Protein AF-A0A1G1E0M4-F1 (afdb_monomer_lite)

Foldseek 3Di:
DPDPDDDVVCVVQPKDWDDADALFTDIDGDDDQVQDDPVSHGDVVSVVVRVVVGRVRSVCSNVVD

pLDDT: mean 91.55, std 11.85, range [49.62, 98.56]

Structure (mmCIF, N/CA/C/O backbone):
data_AF-A0A1G1E0M4-F1
#
_entry.id   AF-A0A1G1E0M4-F1
#
loop_
_atom_site.group_PDB
_atom_site.id
_atom_site.type_symbol
_atom_site.label_atom_id
_atom_site.label_alt_id
_atom_site.label_comp_id
_atom_site.label_asym_id
_atom_site.label_entity_id
_atom_site.label_seq_id
_atom_site.pdbx_PDB_ins_code
_atom_site.Cartn_x
_atom_site.Cartn_y
_atom_site.Cartn_z
_atom_site.occupancy
_atom_site.B_iso_or_equiv
_atom_site.auth_seq_id
_atom_site.auth_comp_id
_atom_site.auth_asym_id
_atom_site.auth_atom_id
_atom_site.pdbx_PDB_model_num
ATOM 1 N N . MET A 1 1 ? -19.099 8.964 6.288 1.00 49.62 1 MET A N 1
ATOM 2 C CA . MET A 1 1 ? -17.670 8.608 6.258 1.00 49.62 1 MET A CA 1
ATOM 3 C C . MET A 1 1 ? -17.063 9.370 5.106 1.00 49.62 1 MET A C 1
ATOM 5 O O . MET A 1 1 ? -17.472 9.134 3.976 1.00 49.62 1 MET A O 1
ATOM 9 N N . GLU A 1 2 ? -16.198 10.341 5.390 1.00 52.47 2 GLU A N 1
ATOM 10 C CA . GLU A 1 2 ? -15.331 10.899 4.350 1.00 52.47 2 GLU A CA 1
ATOM 11 C C . GLU A 1 2 ? -14.532 9.755 3.722 1.00 52.47 2 GLU A C 1
ATOM 13 O O . GLU A 1 2 ? -14.129 8.818 4.417 1.00 52.47 2 GLU A O 1
ATOM 18 N N . ALA A 1 3 ? -14.369 9.786 2.401 1.00 59.06 3 ALA A N 1
ATOM 19 C CA . ALA A 1 3 ? -13.481 8.850 1.734 1.00 59.06 3 ALA A CA 1
ATOM 20 C C . ALA A 1 3 ? -12.072 9.067 2.298 1.00 59.06 3 ALA A C 1
ATOM 22 O O . ALA A 1 3 ? -11.614 10.206 2.374 1.00 59.06 3 ALA A O 1
ATOM 23 N N . LEU A 1 4 ? -11.401 7.996 2.725 1.00 72.06 4 LEU A N 1
ATOM 24 C CA . LEU A 1 4 ? -10.019 8.103 3.172 1.00 72.06 4 LEU A CA 1
ATOM 25 C C . LEU A 1 4 ? -9.174 8.611 1.998 1.00 72.06 4 LEU A C 1
ATOM 27 O O . LEU A 1 4 ? -8.999 7.899 1.007 1.00 72.06 4 LEU A O 1
ATOM 31 N N . GLU A 1 5 ? -8.654 9.829 2.111 1.00 81.06 5 GLU A N 1
ATOM 32 C CA . GLU A 1 5 ? -7.665 10.325 1.164 1.00 81.06 5 GLU A CA 1
ATOM 33 C C . GLU A 1 5 ? -6.346 9.587 1.392 1.00 81.06 5 GLU A C 1
ATOM 35 O O . GLU A 1 5 ? -5.731 9.673 2.458 1.00 81.06 5 GLU A O 1
ATOM 40 N N . LEU A 1 6 ? -5.939 8.824 0.380 1.00 85.94 6 LEU A N 1
ATOM 41 C CA . LEU A 1 6 ? -4.620 8.214 0.323 1.00 85.94 6 LEU A CA 1
ATOM 42 C C . LEU A 1 6 ? -3.578 9.306 0.100 1.00 85.94 6 LEU A C 1
ATOM 44 O O . LEU A 1 6 ? -3.789 10.210 -0.714 1.00 85.94 6 LEU A O 1
ATOM 48 N N . ALA A 1 7 ? -2.435 9.214 0.776 1.00 92.12 7 ALA A N 1
ATOM 49 C CA . ALA A 1 7 ? -1.347 10.126 0.485 1.00 92.12 7 ALA A CA 1
ATOM 50 C C . ALA A 1 7 ? -0.768 9.831 -0.921 1.00 92.12 7 ALA A C 1
ATOM 52 O O . ALA A 1 7 ? -1.048 8.799 -1.560 1.00 92.12 7 ALA A O 1
ATOM 53 N N . PRO A 1 8 ? 0.049 10.754 -1.462 1.00 96.50 8 PRO A N 1
ATOM 54 C CA . PRO A 1 8 ? 0.634 10.589 -2.789 1.00 96.50 8 PRO A CA 1
ATOM 55 C C . PRO A 1 8 ? 1.449 9.301 -2.939 1.00 96.50 8 PRO A C 1
ATOM 57 O O . PRO A 1 8 ? 1.532 8.751 -4.033 1.00 96.50 8 PRO A O 1
ATOM 60 N N . PHE A 1 9 ? 2.035 8.801 -1.849 1.00 96.75 9 PHE A N 1
ATOM 61 C CA . PHE A 1 9 ? 2.846 7.590 -1.864 1.0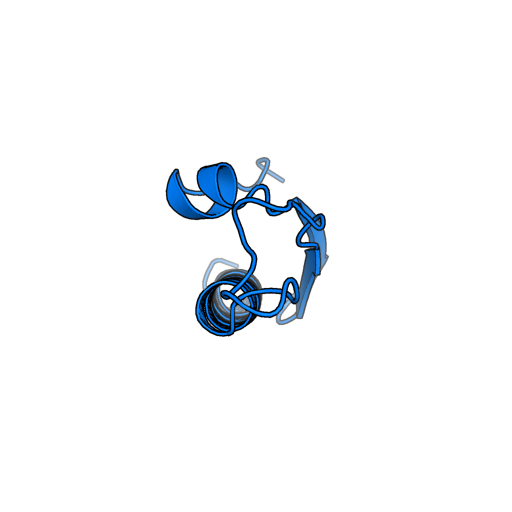0 96.75 9 PHE A CA 1
ATOM 62 C C . PHE A 1 9 ? 2.008 6.309 -1.974 1.00 96.75 9 PHE A C 1
ATOM 64 O O . PHE A 1 9 ? 2.313 5.456 -2.807 1.00 96.75 9 PHE A O 1
ATOM 71 N N . GLU A 1 10 ? 0.917 6.175 -1.215 1.00 96.69 10 GLU A N 1
ATOM 72 C CA . GLU A 1 10 ? 0.000 5.037 -1.357 1.00 96.69 10 GLU A CA 1
ATOM 73 C C . GLU A 1 10 ? -0.647 5.041 -2.746 1.00 96.69 10 GLU A C 1
ATOM 75 O O . GLU A 1 10 ? -0.799 3.986 -3.366 1.00 96.69 10 GLU A O 1
ATOM 80 N N . THR A 1 11 ? -0.949 6.235 -3.270 1.00 95.88 11 THR A N 1
ATOM 81 C CA . THR A 1 11 ? -1.452 6.422 -4.637 1.00 95.88 11 THR A CA 1
ATOM 82 C C . THR A 1 11 ? -0.415 6.002 -5.680 1.00 95.88 11 THR A C 1
ATOM 84 O O . THR A 1 11 ? -0.749 5.264 -6.606 1.00 95.88 11 THR A O 1
ATO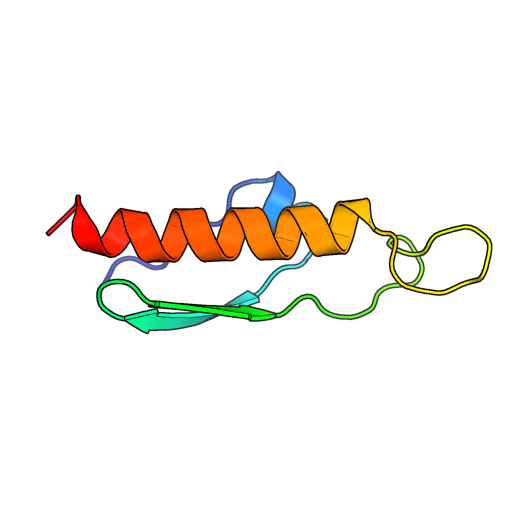M 87 N N . LEU A 1 12 ? 0.851 6.402 -5.512 1.00 97.31 12 LEU A N 1
ATOM 88 C CA . LEU A 1 12 ? 1.963 5.995 -6.376 1.00 97.31 12 LEU A CA 1
ATOM 89 C C . LEU A 1 12 ? 2.121 4.475 -6.407 1.00 97.31 12 LEU A C 1
ATOM 91 O O . LEU A 1 12 ? 2.355 3.911 -7.473 1.00 97.31 12 LEU A O 1
ATOM 95 N N . LEU A 1 13 ? 1.993 3.807 -5.258 1.00 97.81 13 LEU A N 1
ATOM 96 C CA . LEU A 1 13 ? 2.055 2.349 -5.166 1.00 97.81 13 LEU A CA 1
ATOM 97 C C . LEU A 1 13 ? 0.777 1.675 -5.693 1.00 97.81 13 LEU A C 1
ATOM 99 O O . LEU A 1 13 ? 0.837 0.526 -6.135 1.00 97.81 13 LEU A O 1
ATOM 103 N N . GLY A 1 14 ? -0.334 2.405 -5.779 1.00 96.94 14 GLY A N 1
ATOM 104 C CA . GLY A 1 14 ? -1.615 1.923 -6.290 1.00 96.94 14 GLY A CA 1
ATOM 105 C C . GLY A 1 14 ? -2.423 1.159 -5.245 1.00 96.94 14 GLY A C 1
ATOM 106 O O . GLY A 1 14 ? -3.204 0.278 -5.608 1.00 96.94 14 GLY A O 1
ATOM 107 N N . MET A 1 15 ? -2.212 1.454 -3.960 1.00 97.50 15 MET A N 1
ATOM 108 C CA . MET A 1 15 ? -2.914 0.785 -2.869 1.00 97.50 15 MET A CA 1
ATOM 109 C C . MET A 1 15 ? -4.419 1.066 -2.902 1.00 97.50 15 MET A C 1
ATOM 111 O O . MET A 1 15 ? -4.865 2.129 -3.334 1.00 97.50 15 MET A O 1
ATOM 115 N N . LYS A 1 16 ? -5.212 0.109 -2.417 1.00 95.62 16 LYS A N 1
ATOM 116 C CA . LYS A 1 16 ? -6.673 0.210 -2.342 1.00 95.62 16 LYS A CA 1
ATOM 117 C C . LYS A 1 16 ? -7.160 -0.214 -0.972 1.00 95.62 16 LYS A C 1
ATOM 119 O O . LYS A 1 16 ? -6.962 -1.364 -0.584 1.00 95.62 16 LYS A O 1
ATOM 124 N N . VAL A 1 17 ? -7.821 0.688 -0.255 1.00 93.81 17 VAL A N 1
ATOM 125 C CA . VAL A 1 17 ? -8.474 0.334 1.008 1.00 93.81 17 VAL A CA 1
ATOM 126 C C . VAL A 1 17 ? -9.788 -0.373 0.709 1.00 93.81 17 VAL A C 1
ATOM 128 O O . VAL A 1 17 ? -10.642 0.156 0.003 1.00 93.81 17 VAL A O 1
ATOM 131 N N . ILE A 1 18 ? -9.917 -1.592 1.223 1.00 96.25 18 ILE A N 1
ATOM 132 C CA . ILE A 1 18 ? -11.050 -2.485 0.964 1.00 9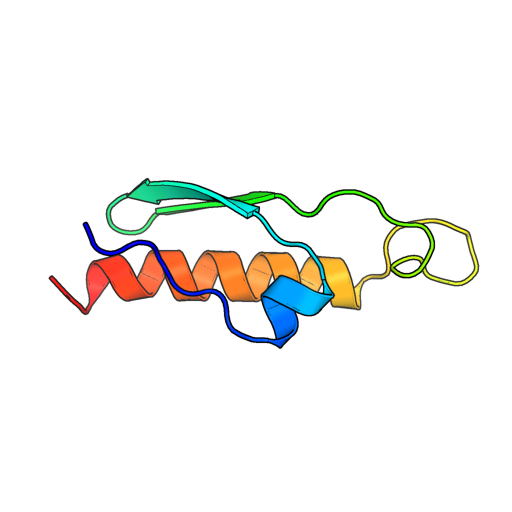6.25 18 ILE A CA 1
ATOM 133 C C . ILE A 1 18 ? -12.050 -2.435 2.113 1.00 96.25 18 ILE A C 1
ATOM 135 O O . ILE A 1 18 ? -13.256 -2.497 1.890 1.00 96.25 18 ILE A O 1
ATOM 139 N N . GLN A 1 19 ? -11.550 -2.339 3.344 1.00 94.12 19 GLN A N 1
ATOM 140 C CA . GLN A 1 19 ? -12.366 -2.376 4.549 1.00 94.12 19 GLN A CA 1
ATOM 141 C C . GLN A 1 19 ? -11.652 -1.632 5.669 1.00 94.12 19 GLN A C 1
ATOM 143 O O . GLN A 1 19 ? -10.449 -1.806 5.866 1.00 94.12 19 GLN A O 1
ATOM 148 N N . ILE A 1 20 ? -12.415 -0.836 6.406 1.00 92.31 20 ILE A N 1
ATOM 149 C CA . ILE A 1 20 ? -11.965 -0.143 7.605 1.00 92.31 20 ILE A CA 1
ATOM 150 C C . ILE A 1 20 ? -12.980 -0.445 8.701 1.00 92.31 20 ILE A C 1
ATOM 152 O O . ILE A 1 20 ? -14.182 -0.274 8.500 1.00 92.31 20 ILE A O 1
ATOM 156 N N . GLU A 1 21 ? -12.488 -0.895 9.846 1.00 91.31 21 GLU A N 1
ATOM 157 C CA . GLU A 1 21 ? -13.258 -1.064 11.073 1.00 91.31 21 GLU A CA 1
ATOM 158 C C . GLU A 1 21 ? -12.424 -0.561 12.255 1.00 91.31 21 GLU A C 1
ATOM 160 O O . GLU A 1 21 ? -11.227 -0.296 12.132 1.00 91.31 21 GLU A O 1
ATOM 165 N N . ARG A 1 22 ? -13.036 -0.441 13.435 1.00 91.25 22 ARG A N 1
ATOM 166 C CA . ARG A 1 22 ? -12.328 0.036 14.625 1.00 91.25 22 ARG A CA 1
ATOM 167 C C . ARG A 1 22 ? -11.156 -0.888 14.961 1.00 91.25 22 ARG A C 1
ATOM 169 O O . ARG A 1 22 ? -11.354 -1.997 15.451 1.00 91.25 22 ARG A O 1
ATOM 176 N N . GLY A 1 23 ? -9.937 -0.398 14.744 1.00 92.75 23 GLY A N 1
ATOM 177 C CA . GLY A 1 23 ? -8.719 -1.164 14.986 1.00 92.75 23 GLY A CA 1
ATOM 178 C C . GLY A 1 23 ? -8.345 -2.160 13.895 1.00 92.75 23 GLY A C 1
ATOM 179 O O . GLY A 1 23 ? -7.457 -2.981 14.117 1.00 92.75 23 GLY A O 1
ATOM 180 N N . PHE A 1 24 ? -9.004 -2.112 12.738 1.00 94.25 24 PHE A N 1
ATOM 181 C CA . PHE A 1 24 ? -8.757 -3.030 11.637 1.00 94.25 24 PHE A CA 1
ATOM 182 C C . PHE A 1 24 ? -8.779 -2.301 10.293 1.00 94.25 24 PHE A C 1
ATOM 184 O O . PHE A 1 24 ? -9.643 -1.473 10.016 1.00 94.25 24 PHE A O 1
ATOM 191 N N . CYS A 1 25 ? -7.839 -2.655 9.422 1.00 94.81 25 CYS A N 1
ATOM 192 C CA . CYS A 1 25 ? -7.807 -2.194 8.044 1.00 94.81 25 CYS A CA 1
ATOM 193 C C . CYS A 1 25 ? -7.417 -3.357 7.135 1.00 94.81 25 CYS A C 1
ATOM 195 O O . CYS A 1 25 ? -6.422 -4.044 7.379 1.00 94.81 25 CYS A O 1
ATOM 197 N N . ARG A 1 26 ? -8.182 -3.545 6.057 1.00 96.31 26 ARG A N 1
ATOM 198 C CA . ARG A 1 26 ? -7.788 -4.378 4.923 1.00 96.31 26 ARG A CA 1
ATOM 199 C C . ARG A 1 26 ? -7.451 -3.478 3.746 1.00 96.31 26 ARG A C 1
ATOM 201 O O . ARG A 1 26 ? -8.304 -2.741 3.251 1.00 96.31 26 ARG A O 1
ATOM 208 N N . ILE A 1 27 ? -6.226 -3.614 3.258 1.00 96.50 27 ILE A N 1
ATOM 209 C CA . ILE A 1 27 ? -5.698 -2.889 2.107 1.00 96.50 27 ILE A CA 1
ATOM 210 C C . ILE A 1 27 ? -5.093 -3.881 1.112 1.00 96.50 27 ILE A C 1
ATOM 212 O O . ILE A 1 27 ? -4.537 -4.909 1.499 1.00 96.50 27 ILE A O 1
ATOM 216 N N . GLU A 1 28 ? -5.228 -3.590 -0.175 1.00 97.44 28 GLU A N 1
ATOM 217 C CA . GLU A 1 28 ? -4.689 -4.402 -1.262 1.00 97.44 28 GLU A CA 1
ATOM 218 C C . GLU A 1 28 ? -3.664 -3.603 -2.068 1.00 97.44 28 GLU A C 1
ATOM 220 O O . GLU A 1 28 ? -3.859 -2.418 -2.343 1.00 97.44 28 GLU A O 1
ATOM 225 N N . LEU A 1 29 ? -2.583 -4.272 -2.477 1.00 97.81 29 LEU A N 1
ATOM 226 C CA . LEU A 1 29 ? -1.594 -3.752 -3.419 1.00 97.81 29 LEU A CA 1
ATOM 227 C C . LEU A 1 29 ? -1.682 -4.558 -4.723 1.00 97.81 29 LEU A C 1
ATOM 229 O O . LEU A 1 29 ? -1.268 -5.720 -4.745 1.00 97.81 29 LEU A O 1
ATOM 233 N N . PRO A 1 30 ? -2.209 -3.981 -5.815 1.00 96.75 30 PRO A N 1
ATOM 234 C CA . PRO A 1 30 ? -2.202 -4.631 -7.115 1.00 96.75 30 PRO A CA 1
ATOM 235 C C . PRO A 1 30 ? -0.769 -4.912 -7.566 1.00 96.75 30 PRO A C 1
ATOM 237 O O . PRO A 1 30 ? 0.098 -4.038 -7.499 1.00 96.75 30 PRO A O 1
ATOM 240 N N . PHE A 1 31 ? -0.523 -6.119 -8.073 1.00 97.00 31 PHE A N 1
ATOM 241 C CA . PHE A 1 31 ? 0.769 -6.439 -8.665 1.00 97.00 31 PHE A CA 1
ATOM 242 C C . PHE A 1 31 ? 1.038 -5.538 -9.876 1.00 97.00 31 PHE A C 1
ATOM 244 O O . PHE A 1 31 ? 0.219 -5.453 -10.794 1.00 97.00 31 PHE A O 1
ATOM 251 N N . ARG A 1 32 ? 2.210 -4.898 -9.893 1.00 97.31 32 ARG A N 1
ATOM 252 C CA . ARG A 1 32 ? 2.728 -4.133 -11.031 1.00 97.31 32 ARG A CA 1
ATOM 253 C C . ARG A 1 32 ? 4.213 -4.419 -11.187 1.00 97.31 32 ARG A C 1
ATOM 255 O O . ARG A 1 32 ? 4.941 -4.440 -10.197 1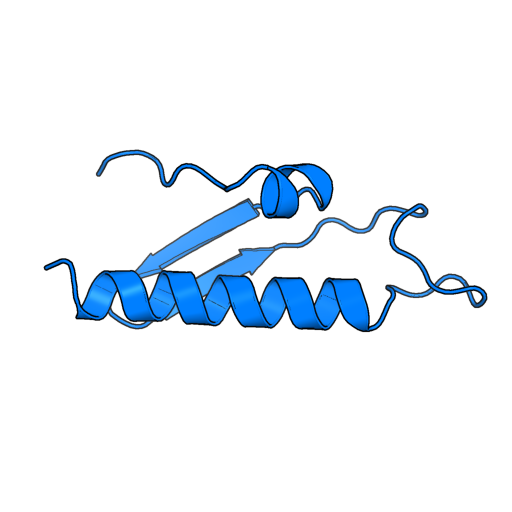.00 97.31 32 ARG A O 1
ATOM 262 N N . LEU A 1 33 ? 4.658 -4.613 -12.428 1.00 97.69 33 LEU A N 1
ATOM 263 C CA . LEU A 1 33 ? 6.043 -4.986 -12.730 1.00 97.69 33 LEU A CA 1
ATOM 264 C C . LEU A 1 33 ? 7.052 -3.953 -12.194 1.00 97.69 33 LEU A C 1
ATOM 266 O O . LEU A 1 33 ? 8.100 -4.327 -11.681 1.00 97.69 33 LEU A O 1
ATOM 270 N N . GLU A 1 34 ? 6.704 -2.667 -12.234 1.00 98.12 34 GLU A N 1
ATOM 271 C CA . GLU A 1 34 ? 7.521 -1.565 -11.699 1.00 98.12 34 GLU A CA 1
ATOM 272 C C . GLU A 1 34 ? 7.737 -1.610 -10.174 1.00 98.12 34 GLU A C 1
ATOM 274 O O . GLU A 1 34 ? 8.635 -0.946 -9.669 1.00 98.12 34 GLU A O 1
ATOM 279 N N . LEU A 1 35 ? 6.951 -2.407 -9.439 1.00 98.44 35 LEU A N 1
ATOM 280 C CA . LEU A 1 35 ? 7.100 -2.614 -7.994 1.00 98.44 35 LEU A CA 1
ATOM 281 C C . LEU A 1 35 ? 7.873 -3.892 -7.648 1.00 98.44 35 LEU A C 1
ATOM 283 O O . LEU A 1 35 ? 7.880 -4.321 -6.491 1.00 98.44 35 LEU A O 1
ATOM 287 N N . THR A 1 36 ? 8.483 -4.543 -8.635 1.00 98.56 36 THR A N 1
ATOM 288 C CA . THR A 1 36 ? 9.254 -5.768 -8.418 1.00 98.56 36 THR A CA 1
ATOM 289 C C . THR A 1 36 ? 10.711 -5.474 -8.071 1.00 98.56 36 THR A C 1
ATOM 291 O O . THR A 1 36 ? 11.269 -4.437 -8.420 1.00 98.56 36 THR A O 1
ATOM 294 N N . GLN A 1 37 ? 11.336 -6.399 -7.349 1.00 97.94 37 GLN A N 1
ATOM 295 C CA . GLN A 1 37 ? 12.792 -6.474 -7.227 1.00 97.94 37 GLN A CA 1
ATOM 296 C C . GLN A 1 37 ? 13.386 -7.230 -8.445 1.00 97.94 37 GLN A C 1
ATOM 298 O O . GLN A 1 37 ? 12.619 -7.850 -9.183 1.00 97.94 37 GLN A O 1
ATOM 303 N N . PRO A 1 38 ? 14.717 -7.222 -8.684 1.00 97.81 38 PRO A N 1
ATOM 304 C CA . PRO A 1 38 ? 15.347 -7.782 -9.895 1.00 97.81 38 PRO A CA 1
ATOM 305 C C . PRO A 1 38 ? 14.968 -9.218 -10.321 1.00 97.81 38 PRO A C 1
ATOM 307 O O . PRO A 1 38 ? 15.082 -9.554 -11.495 1.00 97.81 38 PRO A O 1
ATOM 310 N N . ALA A 1 39 ? 14.510 -10.072 -9.408 1.00 97.38 39 ALA A N 1
ATOM 311 C CA . ALA A 1 39 ? 14.021 -11.427 -9.673 1.00 97.38 39 ALA A CA 1
ATOM 312 C C . ALA A 1 39 ? 12.536 -11.486 -10.094 1.00 97.38 39 ALA A C 1
ATOM 314 O O . ALA A 1 39 ? 11.981 -12.575 -10.214 1.00 97.38 39 ALA A O 1
ATOM 315 N N . GLY A 1 40 ? 11.869 -10.344 -10.279 1.00 96.69 40 GLY A N 1
ATOM 316 C CA . GLY A 1 40 ? 10.498 -10.260 -10.796 1.00 96.69 40 GLY A CA 1
ATOM 317 C C . GLY A 1 40 ? 9.384 -10.516 -9.775 1.00 96.69 40 GLY A C 1
ATOM 318 O O . GLY A 1 40 ? 8.218 -10.594 -10.154 1.00 96.69 40 GLY A O 1
ATOM 319 N N . ILE A 1 41 ? 9.706 -10.624 -8.483 1.00 97.75 41 ILE A N 1
ATOM 320 C CA . ILE A 1 41 ? 8.713 -10.684 -7.395 1.00 97.75 41 ILE A CA 1
ATOM 321 C C . ILE A 1 41 ? 8.560 -9.316 -6.730 1.00 97.75 41 ILE A C 1
ATOM 323 O O . ILE A 1 41 ? 9.434 -8.463 -6.867 1.00 97.75 41 ILE A O 1
ATOM 327 N N . VAL A 1 42 ? 7.469 -9.096 -5.997 1.00 98.19 42 VAL A N 1
ATOM 328 C CA . VAL A 1 42 ? 7.200 -7.811 -5.328 1.00 98.19 42 VAL A CA 1
ATOM 329 C C . VAL A 1 42 ? 8.373 -7.415 -4.424 1.00 98.19 42 VAL A C 1
ATOM 331 O O . VAL A 1 42 ? 8.876 -8.222 -3.641 1.00 98.19 42 VAL A O 1
ATOM 334 N N . HIS A 1 43 ? 8.823 -6.167 -4.548 1.00 98.56 43 HIS A N 1
ATOM 335 C CA . HIS A 1 43 ? 9.909 -5.623 -3.746 1.00 98.56 43 HIS A CA 1
ATOM 336 C C . HIS A 1 43 ? 9.516 -5.597 -2.262 1.00 98.56 43 HIS A C 1
ATOM 338 O O . HIS A 1 43 ? 8.421 -5.157 -1.910 1.00 98.56 43 HIS A O 1
ATOM 344 N N . GLY A 1 44 ? 10.428 -6.003 -1.372 1.00 98.44 44 GLY A N 1
ATOM 345 C CA . GLY A 1 44 ? 10.159 -6.047 0.072 1.00 98.44 44 GLY A CA 1
ATOM 346 C C . GLY A 1 44 ? 9.722 -4.695 0.644 1.00 98.44 44 GLY A C 1
ATOM 347 O O . GLY A 1 44 ? 8.829 -4.639 1.479 1.00 98.44 44 GLY A O 1
ATOM 348 N N . GLY A 1 45 ? 10.274 -3.598 0.119 1.00 98.44 45 GLY A N 1
ATOM 349 C CA . GLY A 1 45 ? 9.841 -2.234 0.442 1.00 98.44 45 GLY A CA 1
ATOM 350 C C . GLY A 1 45 ? 8.371 -1.949 0.110 1.00 98.44 45 GLY A C 1
ATOM 351 O O . GLY A 1 45 ? 7.699 -1.334 0.921 1.00 98.44 45 GLY A O 1
ATOM 352 N N . ALA A 1 46 ? 7.834 -2.450 -1.009 1.00 98.31 46 ALA A N 1
ATOM 353 C CA . ALA A 1 46 ? 6.419 -2.260 -1.344 1.00 98.31 46 ALA A CA 1
ATOM 354 C C . ALA A 1 46 ? 5.497 -3.054 -0.399 1.00 98.31 46 ALA A C 1
ATOM 356 O O . ALA A 1 46 ? 4.441 -2.562 -0.006 1.00 98.31 46 ALA A O 1
ATOM 357 N N . ILE A 1 47 ? 5.922 -4.254 0.016 1.00 98.25 47 ILE A N 1
ATOM 358 C CA . ILE A 1 47 ? 5.217 -5.063 1.026 1.00 98.25 47 ILE A CA 1
ATOM 359 C C . ILE A 1 47 ? 5.252 -4.367 2.391 1.00 98.25 47 ILE A C 1
ATOM 361 O O . ILE A 1 47 ? 4.225 -4.263 3.055 1.00 98.25 47 ILE A O 1
ATOM 365 N N . ALA A 1 48 ? 6.422 -3.873 2.802 1.00 98.56 48 ALA A N 1
ATOM 366 C CA . ALA A 1 48 ? 6.587 -3.158 4.062 1.00 98.56 48 ALA A CA 1
ATOM 367 C C . ALA A 1 48 ? 5.731 -1.886 4.095 1.00 98.56 48 ALA A C 1
ATOM 369 O O . ALA A 1 48 ? 5.041 -1.655 5.080 1.00 98.56 48 ALA A O 1
ATOM 370 N N . SER A 1 49 ? 5.704 -1.116 3.003 1.00 98.31 49 SER A N 1
ATOM 371 C CA . SER A 1 49 ? 4.824 0.046 2.866 1.00 98.31 49 SER A CA 1
ATOM 372 C C . SER A 1 49 ? 3.346 -0.326 2.966 1.00 98.31 49 SER A C 1
ATOM 374 O O . SER A 1 49 ? 2.605 0.350 3.665 1.00 98.31 49 SER A O 1
ATOM 376 N N . LEU A 1 50 ? 2.909 -1.415 2.321 1.00 98.12 50 LEU A N 1
ATOM 377 C CA . LEU A 1 50 ? 1.525 -1.885 2.437 1.00 98.12 50 LEU A CA 1
ATOM 378 C C . LEU A 1 50 ? 1.157 -2.209 3.893 1.00 98.12 50 LEU A C 1
ATOM 380 O O . LEU A 1 50 ? 0.082 -1.832 4.357 1.00 98.12 50 LEU A O 1
ATOM 384 N N . ALA A 1 51 ? 2.048 -2.904 4.606 1.00 98.12 51 ALA A N 1
ATOM 385 C CA . ALA A 1 51 ? 1.844 -3.260 6.006 1.00 98.12 51 ALA A CA 1
ATOM 386 C C . ALA A 1 51 ? 1.820 -2.022 6.919 1.00 98.12 51 ALA A C 1
ATOM 388 O O . ALA A 1 51 ? 0.942 -1.917 7.774 1.00 98.12 51 ALA A O 1
ATOM 389 N N . ASP A 1 52 ? 2.743 -1.081 6.713 1.00 97.75 52 ASP A N 1
ATOM 390 C CA . ASP A 1 52 ? 2.811 0.188 7.444 1.00 97.75 52 ASP A CA 1
ATOM 391 C C . ASP A 1 52 ? 1.517 0.998 7.284 1.00 97.75 52 ASP A C 1
ATOM 393 O O . ASP A 1 52 ? 0.857 1.324 8.273 1.00 97.75 52 ASP A O 1
ATOM 397 N N . THR A 1 53 ? 1.072 1.205 6.040 1.00 96.38 53 THR A N 1
ATOM 398 C CA . THR A 1 53 ? -0.190 1.892 5.746 1.00 96.38 53 THR A CA 1
ATOM 399 C C . THR A 1 53 ? -1.384 1.183 6.389 1.00 96.38 53 THR A C 1
ATOM 401 O O . THR A 1 53 ? -2.244 1.844 6.972 1.00 96.38 53 THR A O 1
ATOM 404 N N . ALA A 1 54 ? -1.454 -0.154 6.332 1.00 95.94 54 ALA A N 1
ATOM 405 C CA . ALA A 1 54 ? -2.543 -0.910 6.953 1.00 95.94 54 ALA A CA 1
ATOM 406 C C . ALA A 1 54 ? -2.638 -0.638 8.463 1.00 95.94 54 ALA A C 1
ATOM 408 O O . ALA A 1 54 ? -3.723 -0.361 8.978 1.00 95.94 54 ALA A O 1
ATOM 409 N N . VAL A 1 55 ? -1.501 -0.676 9.165 1.00 96.06 55 VAL A N 1
ATOM 410 C CA . VAL A 1 55 ? -1.433 -0.418 10.610 1.00 96.06 55 VAL A CA 1
ATOM 411 C C . VAL A 1 55 ? -1.790 1.033 10.920 1.00 96.06 55 VAL A C 1
ATOM 413 O O . VAL A 1 55 ? -2.600 1.277 11.814 1.00 96.06 55 VAL A O 1
ATOM 416 N N . ALA A 1 56 ? -1.244 1.992 10.170 1.00 94.25 56 ALA A N 1
ATOM 417 C CA . ALA A 1 56 ? -1.526 3.409 10.371 1.00 94.25 56 ALA A CA 1
ATOM 418 C C . ALA A 1 56 ? -3.027 3.715 10.242 1.00 94.25 56 ALA A C 1
ATOM 420 O O . ALA A 1 56 ? -3.602 4.373 11.111 1.00 94.25 56 ALA A O 1
ATOM 421 N N . VAL A 1 57 ? -3.684 3.184 9.205 1.00 92.81 57 VAL A N 1
ATOM 422 C CA . VAL A 1 57 ? -5.130 3.355 8.997 1.00 92.81 57 VAL A CA 1
ATOM 423 C C . VAL A 1 57 ? -5.934 2.655 10.095 1.00 92.81 57 VAL A C 1
ATOM 425 O O . VAL A 1 57 ? -6.840 3.263 10.655 1.00 92.81 57 VAL A O 1
ATOM 428 N N . ALA A 1 58 ? -5.577 1.422 10.468 1.00 93.94 58 ALA A N 1
ATOM 429 C CA . ALA A 1 58 ? -6.260 0.690 11.538 1.00 93.94 58 ALA A CA 1
ATOM 430 C C . ALA A 1 58 ? -6.202 1.426 12.891 1.00 93.94 58 ALA A C 1
ATOM 432 O O . ALA A 1 58 ? -7.190 1.460 13.625 1.00 93.94 58 ALA A O 1
ATOM 433 N N . LEU A 1 59 ? -5.055 2.033 13.221 1.00 93.12 5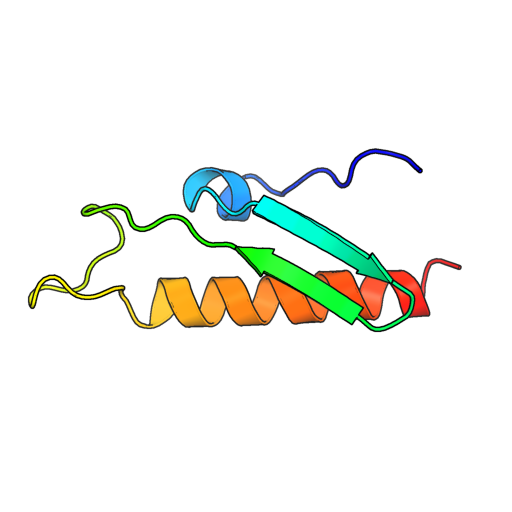9 LEU A N 1
ATOM 434 C CA . LEU A 1 59 ? -4.871 2.801 14.454 1.00 93.12 59 LEU A CA 1
ATOM 435 C C . LEU A 1 59 ? -5.569 4.161 14.413 1.00 93.12 59 LEU A C 1
ATOM 437 O O . LEU A 1 59 ? -6.074 4.609 15.442 1.00 93.12 59 LEU A O 1
ATOM 441 N N . LYS A 1 60 ? -5.638 4.811 13.246 1.00 87.69 60 LYS A N 1
ATOM 442 C CA . LYS A 1 60 ? -6.341 6.092 13.082 1.00 87.69 60 LYS A CA 1
ATOM 443 C C . LYS A 1 60 ? -7.799 5.996 13.547 1.00 87.69 60 LYS A C 1
ATOM 445 O O . LYS A 1 60 ? -8.258 6.866 14.283 1.00 87.69 60 LYS A O 1
ATOM 450 N N . GLU A 1 61 ? -8.472 4.890 13.235 1.00 82.81 61 GLU A N 1
ATOM 451 C CA . GLU A 1 61 ? -9.845 4.601 13.682 1.00 82.81 61 GLU A CA 1
ATOM 452 C C . GLU A 1 61 ? -9.985 4.381 15.195 1.00 82.81 61 GLU A C 1
ATOM 454 O O . GLU A 1 61 ? -11.087 4.429 15.735 1.00 82.81 61 GLU A O 1
ATOM 459 N N . MET A 1 62 ? -8.891 4.106 15.912 1.00 82.25 62 MET A N 1
ATOM 460 C CA . MET A 1 62 ? -8.924 4.001 17.373 1.00 82.25 62 MET A CA 1
ATOM 461 C C . MET A 1 62 ? -8.793 5.358 18.071 1.00 82.25 62 MET A C 1
ATOM 463 O O . MET A 1 62 ? -9.222 5.476 19.216 1.00 82.25 62 MET A O 1
ATOM 467 N N . VAL A 1 63 ? -8.172 6.345 17.415 1.00 75.50 63 VAL A N 1
ATOM 468 C CA . VAL A 1 63 ? -7.788 7.632 18.023 1.00 75.50 63 VAL A CA 1
ATOM 469 C C . VAL A 1 63 ? -8.701 8.780 17.583 1.00 75.50 63 VAL A C 1
ATOM 471 O O . VAL A 1 63 ? -8.859 9.739 18.329 1.00 75.50 63 VAL A O 1
ATOM 474 N N . ILE A 1 64 ? -9.292 8.698 16.387 1.00 63.22 64 ILE A N 1
ATOM 475 C CA . ILE A 1 64 ? -10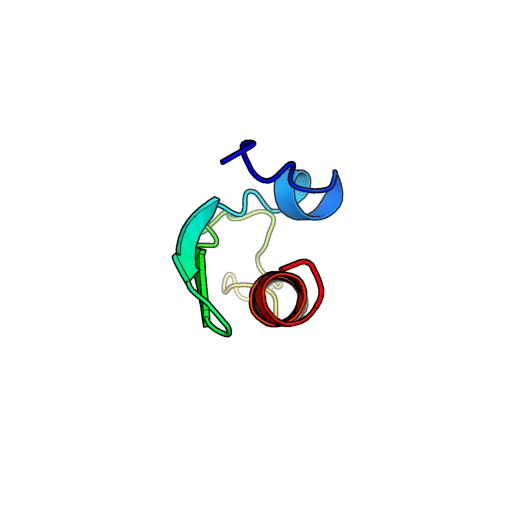.100 9.777 15.784 1.00 63.22 64 ILE A CA 1
ATOM 476 C C . ILE A 1 64 ? -11.622 9.517 15.918 1.00 63.22 64 ILE A C 1
ATOM 478 O O . ILE A 1 64 ? -12.430 10.151 15.248 1.00 63.22 64 ILE A O 1
ATOM 482 N N . LEU A 1 65 ? -12.037 8.628 16.829 1.00 51.75 65 LEU A N 1
ATOM 483 C CA . LEU A 1 65 ? -13.435 8.519 17.281 1.00 51.75 65 LEU A CA 1
ATOM 484 C C . LEU A 1 65 ? -13.675 9.318 18.565 1.00 51.75 65 LEU A C 1
ATOM 486 O O . LEU A 1 65 ? -12.866 9.160 19.507 1.00 51.75 65 LEU A O 1
#

Sequence (65 aa):
MEALELAPFETLLGMKVIQIERGFCRIELPFRLELTQPAGIVHGGAIASLADTAVAVALKEMVIL

Radius of gyration: 12.79 Å; chains: 1; bounding box: 33×22×31 Å

Secondary structure (DSSP, 8-state):
-------HHHHHHT-EEEEEETTEEEEE----GGGB-TTSSBPHHHHHHHHHHHHHHHHHHHH--